Protein AF-A0A1Y4F2J7-F1 (afdb_monomer_lite)

Sequence (77 aa):
MSNRERAHQLLDKVPENKIIYILGILEGATIPEIEEVEPDKWDLKMIEEAKKENDGTTISFDELLKKEGLTYADLQD

Radius of gyration: 23.11 Å; chains: 1; bounding box: 61×29×44 Å

Secondary structure (DSSP, 8-state):
--HHHHHHHHHTTS-HHHHHHHHHHHHHHHS-----PPP-HHHHHHHHHHHHH--S----HHHHHHHHT--GGGG--

Foldseek 3Di:
DDPVVVVVVVLVVDDPVCVVVVVVVVVVVPPPPDPPDDQDPVRVVVVVVCVVPCPVDDDDPVVVCVVVVHDPVVVDD

pLDDT: mean 91.34, std 6.45, range [64.31, 96.88]

Structure (mmCIF, N/CA/C/O backbone):
data_AF-A0A1Y4F2J7-F1
#
_entry.id   AF-A0A1Y4F2J7-F1
#
loop_
_atom_site.group_PDB
_atom_site.id
_atom_site.type_symbol
_atom_site.label_atom_id
_atom_site.label_alt_id
_atom_site.label_comp_id
_atom_site.label_asym_id
_atom_site.label_entity_id
_atom_site.label_seq_id
_atom_site.pdbx_PDB_ins_code
_atom_site.Cartn_x
_atom_site.Cartn_y
_atom_site.Cartn_z
_atom_site.occupancy
_atom_site.B_iso_or_equiv
_atom_site.auth_seq_id
_atom_site.auth_comp_id
_atom_site.auth_asym_id
_atom_site.auth_atom_id
_atom_site.pdbx_PDB_model_num
ATOM 1 N N . MET A 1 1 ? 32.732 1.772 -11.015 1.00 71.75 1 MET A N 1
ATOM 2 C CA . MET A 1 1 ? 31.398 1.517 -11.587 1.00 71.75 1 MET A CA 1
ATOM 3 C C . MET A 1 1 ? 30.378 1.763 -10.495 1.00 71.75 1 MET A C 1
ATOM 5 O O . MET A 1 1 ? 30.513 1.188 -9.420 1.00 71.75 1 MET A O 1
ATOM 9 N N . SER A 1 2 ? 29.443 2.673 -10.728 1.00 94.88 2 SER A N 1
ATOM 10 C CA . SER A 1 2 ? 28.371 3.002 -9.788 1.00 94.88 2 SER A CA 1
ATOM 11 C C . SER A 1 2 ? 27.307 1.903 -9.774 1.00 94.88 2 SER A C 1
ATOM 13 O O . SER A 1 2 ? 27.070 1.243 -10.786 1.00 94.88 2 SER A O 1
ATOM 15 N N . ASN A 1 3 ? 26.609 1.744 -8.649 1.00 93.25 3 ASN A N 1
ATOM 16 C CA . ASN A 1 3 ? 25.444 0.860 -8.561 1.00 93.25 3 ASN A CA 1
ATOM 17 C C . ASN A 1 3 ? 24.377 1.213 -9.610 1.00 93.25 3 ASN A C 1
ATOM 19 O O . ASN A 1 3 ? 23.724 0.315 -10.133 1.00 93.25 3 ASN A O 1
ATOM 23 N N . ARG A 1 4 ? 24.260 2.496 -9.980 1.00 92.25 4 ARG A N 1
ATOM 24 C CA . ARG A 1 4 ? 23.349 2.956 -11.037 1.00 92.25 4 ARG A CA 1
ATOM 25 C C . ARG A 1 4 ? 23.747 2.418 -12.413 1.00 92.25 4 ARG A C 1
ATOM 27 O O . ARG A 1 4 ? 22.912 1.879 -13.125 1.00 92.25 4 ARG A O 1
ATOM 34 N N . GLU A 1 5 ? 25.030 2.499 -12.760 1.00 94.75 5 GLU A N 1
ATOM 35 C CA . GLU A 1 5 ? 25.555 1.959 -14.026 1.00 94.75 5 GLU A CA 1
ATOM 36 C C . GLU A 1 5 ? 25.372 0.438 -14.097 1.00 94.75 5 GLU A C 1
ATOM 38 O O . GLU A 1 5 ? 24.970 -0.101 -15.126 1.00 94.75 5 GLU A O 1
ATOM 43 N N . ARG A 1 6 ? 25.603 -0.257 -12.977 1.00 94.06 6 ARG A N 1
ATOM 44 C CA . ARG A 1 6 ? 25.375 -1.701 -12.866 1.00 94.06 6 ARG A CA 1
ATOM 45 C C . ARG A 1 6 ? 23.894 -2.067 -13.007 1.00 94.06 6 ARG A C 1
ATOM 47 O O . ARG A 1 6 ? 23.596 -3.091 -13.613 1.00 94.06 6 ARG A O 1
ATOM 54 N N . ALA A 1 7 ? 22.982 -1.258 -12.468 1.00 92.12 7 ALA A N 1
ATOM 55 C CA . ALA A 1 7 ? 21.542 -1.484 -12.585 1.00 92.12 7 ALA A CA 1
ATOM 56 C C . ALA A 1 7 ? 21.072 -1.399 -14.045 1.00 92.12 7 ALA A C 1
ATOM 58 O O . ALA A 1 7 ? 20.390 -2.310 -14.505 1.00 92.12 7 ALA A O 1
ATOM 59 N N . HIS A 1 8 ? 21.512 -0.387 -14.800 1.00 93.06 8 HIS A N 1
ATOM 60 C CA . HIS A 1 8 ? 21.193 -0.279 -16.230 1.00 93.06 8 HIS A CA 1
ATOM 61 C C . HIS A 1 8 ? 21.683 -1.497 -17.026 1.00 93.06 8 HIS A C 1
ATOM 63 O O . HIS A 1 8 ? 20.901 -2.119 -17.735 1.00 93.06 8 HIS A O 1
ATOM 69 N N . GLN A 1 9 ? 22.930 -1.930 -16.809 1.00 94.56 9 GLN A N 1
ATOM 70 C CA . GLN A 1 9 ? 23.469 -3.124 -17.477 1.00 94.56 9 GLN A CA 1
ATOM 71 C C . GLN A 1 9 ? 22.716 -4.420 -17.148 1.00 94.56 9 GLN A C 1
ATOM 73 O O . GLN A 1 9 ? 22.782 -5.381 -17.916 1.00 94.56 9 GLN A O 1
ATOM 78 N N . LEU A 1 10 ? 22.086 -4.499 -15.974 1.00 93.62 10 LEU A N 1
ATOM 79 C CA . LEU A 1 10 ? 21.252 -5.638 -15.606 1.00 93.62 10 LEU A CA 1
ATOM 80 C C . LEU A 1 10 ? 19.894 -5.556 -16.298 1.00 93.62 10 LEU A C 1
ATOM 82 O O . LEU A 1 10 ? 19.464 -6.567 -16.843 1.00 93.62 10 LEU A O 1
ATOM 86 N N . LEU A 1 11 ? 19.268 -4.376 -16.324 1.00 93.12 11 LEU A N 1
ATOM 87 C CA . LEU A 1 11 ? 17.993 -4.146 -17.008 1.00 93.12 11 LEU A CA 1
ATOM 88 C C . LEU A 1 11 ? 18.080 -4.484 -18.500 1.00 93.12 11 LEU A C 1
ATOM 90 O O . LEU A 1 11 ? 17.221 -5.207 -18.993 1.00 93.12 11 LEU A O 1
ATOM 94 N N . ASP A 1 12 ? 19.165 -4.099 -19.176 1.00 94.94 12 ASP A N 1
ATOM 95 C CA . ASP A 1 12 ? 19.389 -4.403 -20.601 1.00 94.94 12 ASP A CA 1
ATOM 96 C C . ASP A 1 12 ? 19.455 -5.911 -20.912 1.00 94.94 12 ASP A C 1
ATOM 98 O O . ASP A 1 12 ? 19.315 -6.331 -22.060 1.00 94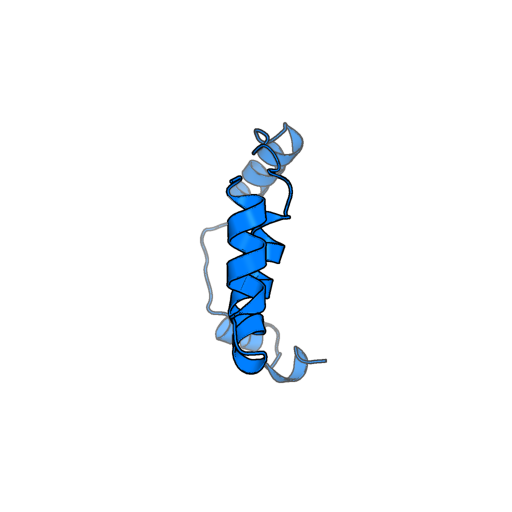.94 12 ASP A O 1
ATOM 102 N N . LYS A 1 13 ? 19.706 -6.751 -19.899 1.00 95.88 13 LYS A N 1
ATOM 103 C CA . LYS A 1 13 ? 19.791 -8.215 -20.037 1.00 95.88 13 LYS A CA 1
ATOM 104 C C . LYS A 1 13 ? 18.495 -8.926 -19.660 1.00 95.88 13 LYS A C 1
ATOM 106 O O . LYS A 1 13 ? 18.409 -10.144 -19.830 1.00 95.88 13 LYS A O 1
ATOM 111 N N . VAL A 1 14 ? 17.518 -8.217 -19.098 1.00 94.31 14 VAL A N 1
ATOM 112 C CA . VAL A 1 14 ? 16.254 -8.814 -18.669 1.00 94.31 14 VAL A CA 1
ATOM 113 C C . VAL A 1 14 ? 15.355 -9.007 -19.893 1.00 94.31 14 VAL A C 1
ATOM 115 O O . VAL A 1 14 ? 15.128 -8.061 -20.640 1.00 94.31 14 VAL A O 1
ATOM 118 N N . PRO A 1 15 ? 14.813 -10.218 -20.115 1.00 96.19 15 PRO A N 1
ATOM 119 C CA . PRO A 1 15 ? 13.817 -10.435 -21.157 1.00 96.19 15 PRO A CA 1
ATOM 120 C C . PRO A 1 15 ? 12.571 -9.569 -20.939 1.00 96.19 15 PRO A C 1
ATOM 122 O O . PRO A 1 15 ? 12.077 -9.490 -19.815 1.00 96.19 15 PRO A O 1
ATOM 125 N N . GLU A 1 16 ? 12.021 -9.002 -22.015 1.00 93.44 16 GLU A N 1
ATOM 126 C CA . GLU A 1 16 ? 10.887 -8.063 -21.974 1.00 93.44 16 GLU A CA 1
ATOM 127 C C . GLU A 1 16 ? 9.703 -8.574 -21.135 1.00 93.44 16 GLU A C 1
ATOM 129 O O . GLU A 1 16 ? 9.180 -7.873 -20.273 1.00 93.44 16 GLU A O 1
ATOM 134 N N . ASN A 1 17 ? 9.338 -9.852 -21.282 1.00 94.94 17 ASN A N 1
ATOM 135 C CA . ASN A 1 17 ? 8.233 -10.469 -20.540 1.00 94.94 17 ASN A CA 1
ATOM 136 C C . ASN A 1 17 ? 8.447 -10.549 -19.015 1.00 94.94 17 ASN A C 1
ATOM 138 O O . ASN A 1 17 ? 7.534 -10.936 -18.289 1.00 94.94 17 ASN A O 1
ATOM 142 N N . LYS A 1 18 ? 9.650 -10.232 -18.525 1.00 92.81 18 LYS A N 1
ATOM 143 C CA . LYS A 1 18 ? 10.003 -10.188 -17.101 1.00 92.81 18 LYS A CA 1
ATOM 144 C C . LYS A 1 18 ? 10.219 -8.770 -16.576 1.00 92.81 18 LYS A C 1
ATOM 146 O O . LYS A 1 18 ? 10.322 -8.610 -15.362 1.00 92.81 18 LYS A O 1
ATOM 151 N N . ILE A 1 19 ? 10.258 -7.757 -17.444 1.00 94.06 19 ILE A N 1
ATOM 152 C CA . ILE A 1 19 ? 10.449 -6.353 -17.048 1.00 94.06 19 ILE A CA 1
ATOM 153 C C . ILE A 1 19 ? 9.340 -5.893 -16.098 1.00 94.06 19 ILE A C 1
ATOM 155 O O . ILE A 1 19 ? 9.619 -5.178 -15.137 1.00 94.06 19 ILE A O 1
ATOM 159 N N . ILE A 1 20 ? 8.111 -6.388 -16.282 1.00 93.50 20 ILE A N 1
ATOM 160 C CA . ILE A 1 20 ? 6.960 -6.045 -15.435 1.00 93.50 20 ILE A CA 1
ATOM 161 C C . ILE A 1 20 ? 7.194 -6.318 -13.939 1.00 93.50 20 ILE A C 1
ATOM 163 O O . ILE A 1 20 ? 6.737 -5.552 -13.098 1.00 93.50 20 ILE A O 1
ATOM 167 N N . TYR A 1 21 ? 7.968 -7.352 -13.590 1.00 89.75 21 TYR A N 1
ATOM 168 C CA . TYR A 1 21 ? 8.294 -7.663 -12.193 1.00 89.75 21 TYR A CA 1
ATOM 169 C C . TYR A 1 21 ? 9.254 -6.650 -11.561 1.00 89.75 21 TYR A C 1
ATOM 171 O O . TYR A 1 21 ? 9.326 -6.544 -10.340 1.00 89.75 21 TYR A O 1
ATOM 179 N N . ILE A 1 22 ? 10.017 -5.934 -12.386 1.00 92.62 22 ILE A N 1
ATOM 180 C CA . ILE A 1 22 ? 11.026 -4.969 -11.949 1.00 92.62 22 ILE A CA 1
ATOM 181 C C . ILE A 1 22 ? 10.438 -3.559 -11.920 1.00 92.62 22 ILE A C 1
ATOM 183 O O . ILE A 1 22 ? 10.797 -2.781 -11.039 1.00 92.62 22 ILE A O 1
ATOM 187 N N . LEU A 1 23 ? 9.514 -3.245 -12.835 1.00 91.94 23 LEU A N 1
ATOM 188 C CA . LEU A 1 23 ? 8.866 -1.935 -12.905 1.00 91.94 23 LEU A CA 1
ATOM 189 C C . LEU A 1 23 ? 8.239 -1.535 -11.570 1.00 91.94 23 LEU A C 1
ATOM 191 O O . LEU A 1 23 ? 8.610 -0.494 -11.046 1.00 91.94 23 LEU A O 1
ATOM 195 N N . GLY A 1 24 ? 7.424 -2.396 -10.954 1.00 88.12 24 GLY A N 1
ATOM 196 C CA . GLY A 1 24 ? 6.792 -2.070 -9.669 1.00 88.12 24 GLY A CA 1
ATOM 197 C C . GLY A 1 24 ? 7.791 -1.816 -8.531 1.00 88.12 24 GLY A C 1
ATOM 198 O O . GLY A 1 24 ? 7.555 -0.977 -7.665 1.00 88.12 24 GLY A O 1
ATOM 199 N N . ILE A 1 25 ? 8.948 -2.491 -8.547 1.00 90.56 25 ILE A N 1
ATOM 200 C CA . ILE A 1 25 ? 10.017 -2.259 -7.563 1.00 90.56 25 ILE A CA 1
ATOM 201 C C . ILE A 1 25 ? 10.665 -0.890 -7.794 1.00 90.56 25 ILE A C 1
ATOM 203 O O . ILE A 1 25 ? 10.922 -0.163 -6.836 1.00 90.56 25 ILE A O 1
ATOM 207 N N . LEU A 1 26 ? 10.935 -0.533 -9.052 1.00 91.69 26 LEU A N 1
ATOM 208 C CA . LEU A 1 26 ? 11.524 0.760 -9.399 1.00 91.69 26 LEU A CA 1
ATOM 209 C C . LEU A 1 26 ? 10.546 1.906 -9.131 1.00 91.69 26 LEU A C 1
ATOM 211 O O . LEU A 1 26 ? 10.953 2.906 -8.553 1.00 91.69 26 LEU A O 1
ATOM 215 N N . GLU A 1 27 ? 9.272 1.742 -9.488 1.00 90.12 27 GLU A N 1
ATOM 216 C CA . GLU A 1 27 ? 8.197 2.690 -9.184 1.00 90.12 27 GLU A CA 1
ATOM 217 C C . GLU A 1 27 ? 8.097 2.921 -7.674 1.00 90.12 27 GLU A C 1
ATOM 219 O O . GLU A 1 27 ? 8.160 4.066 -7.230 1.00 90.12 27 GLU A O 1
ATOM 224 N N . GLY A 1 28 ? 8.074 1.853 -6.871 1.00 87.88 28 GLY A N 1
ATOM 225 C CA . GLY A 1 28 ? 8.087 1.951 -5.410 1.00 87.88 28 GLY A CA 1
ATOM 226 C C . GLY A 1 28 ? 9.323 2.671 -4.864 1.00 87.88 28 GLY A C 1
ATOM 227 O O . GLY A 1 28 ? 9.202 3.541 -4.012 1.00 87.88 28 GLY A O 1
ATOM 228 N N . ALA A 1 29 ? 10.510 2.375 -5.399 1.00 88.62 29 ALA A N 1
ATOM 229 C CA . ALA A 1 29 ? 11.753 3.040 -5.001 1.00 88.62 29 ALA A CA 1
ATOM 230 C C . ALA A 1 29 ? 11.844 4.514 -5.444 1.00 88.62 29 ALA A C 1
ATOM 232 O O . ALA A 1 29 ? 12.726 5.235 -4.981 1.00 88.62 29 ALA A O 1
ATOM 233 N N . THR A 1 30 ? 10.979 4.960 -6.362 1.00 88.00 30 THR A N 1
ATOM 234 C CA . THR A 1 30 ? 10.886 6.372 -6.770 1.00 88.00 30 THR A CA 1
ATOM 235 C C . THR A 1 30 ? 9.922 7.180 -5.913 1.00 88.00 30 THR A C 1
ATOM 237 O O . THR A 1 30 ? 9.934 8.409 -6.002 1.00 88.00 30 THR A O 1
ATOM 240 N N . ILE A 1 31 ? 9.107 6.516 -5.085 1.00 87.38 31 ILE A N 1
ATOM 241 C CA . ILE A 1 31 ? 8.263 7.192 -4.104 1.00 87.38 31 ILE A CA 1
ATOM 242 C C . ILE A 1 31 ? 9.210 7.931 -3.152 1.00 87.38 31 ILE A C 1
ATOM 244 O O . ILE A 1 31 ? 10.088 7.294 -2.565 1.00 87.38 31 ILE A O 1
ATOM 248 N N . PRO A 1 32 ? 9.087 9.264 -3.022 1.00 83.44 32 PRO A N 1
ATOM 249 C CA . PRO A 1 32 ? 9.886 10.009 -2.065 1.00 83.44 32 PRO A CA 1
ATOM 250 C C . PRO A 1 32 ? 9.706 9.399 -0.680 1.00 83.44 32 PRO A C 1
ATOM 252 O O . PRO A 1 32 ? 8.584 9.056 -0.308 1.00 83.44 32 PRO A O 1
ATOM 255 N N . GLU A 1 33 ? 10.788 9.288 0.088 1.00 77.25 33 GLU A N 1
ATOM 256 C CA . GLU A 1 33 ? 10.659 9.040 1.520 1.00 77.25 33 GLU A CA 1
ATOM 257 C C . GLU A 1 33 ? 9.888 10.227 2.107 1.00 77.25 33 GLU A C 1
ATOM 259 O O . GLU A 1 33 ? 10.419 11.326 2.269 1.00 77.25 33 GLU A O 1
ATOM 264 N N . ILE A 1 34 ? 8.588 10.034 2.314 1.00 73.25 34 ILE A N 1
ATOM 265 C CA . ILE A 1 34 ? 7.775 10.955 3.088 1.00 73.25 34 ILE A CA 1
ATOM 266 C C . ILE A 1 34 ? 8.195 10.685 4.525 1.00 73.25 34 ILE A C 1
ATOM 268 O O . ILE A 1 34 ? 8.027 9.563 5.006 1.00 73.25 34 ILE A O 1
ATOM 272 N N . GLU A 1 35 ? 8.797 11.678 5.179 1.00 75.44 35 GLU A N 1
ATOM 273 C CA . GLU A 1 35 ? 9.055 11.583 6.612 1.00 75.44 35 GLU A CA 1
ATOM 274 C C . GLU A 1 35 ? 7.732 11.248 7.301 1.00 75.44 35 GLU A C 1
ATOM 276 O O . GLU A 1 35 ? 6.720 11.912 7.069 1.00 75.44 35 GLU A O 1
ATOM 281 N N . GLU A 1 36 ? 7.729 10.187 8.106 1.00 73.06 36 GLU A N 1
ATOM 282 C CA . GLU A 1 36 ? 6.610 9.906 8.993 1.00 73.06 36 GLU A CA 1
ATOM 283 C C . GLU A 1 36 ? 6.479 11.110 9.930 1.00 73.06 36 GLU A C 1
ATOM 285 O O . GLU A 1 36 ? 7.335 11.354 10.782 1.00 73.06 36 GLU A O 1
ATOM 290 N N . VAL A 1 37 ? 5.460 11.933 9.690 1.00 79.44 37 VAL A N 1
ATOM 291 C CA . VAL A 1 37 ? 5.207 13.124 10.495 1.00 79.44 37 VAL A CA 1
ATOM 292 C C . VAL A 1 37 ? 4.403 12.690 11.709 1.00 79.44 37 VAL A C 1
ATOM 294 O O . VAL A 1 37 ? 3.400 11.989 11.577 1.00 79.44 37 VAL A O 1
ATOM 297 N N . GLU A 1 38 ? 4.841 13.120 12.890 1.00 87.31 38 GLU A N 1
ATOM 298 C CA . GLU A 1 38 ? 4.062 12.952 14.115 1.00 87.31 38 GLU A CA 1
ATOM 299 C C . GLU A 1 38 ? 2.643 13.518 13.917 1.00 87.31 38 GLU A C 1
ATOM 301 O O . GLU A 1 38 ? 2.519 14.640 13.408 1.00 87.31 38 GLU A O 1
ATOM 306 N N . PRO A 1 39 ? 1.585 12.789 14.327 1.00 87.62 39 PRO A N 1
ATOM 307 C CA . PRO A 1 39 ? 0.210 13.253 14.209 1.00 87.62 39 PRO A CA 1
ATOM 308 C C . PRO A 1 39 ? 0.047 14.649 14.804 1.00 87.62 39 PRO A C 1
ATOM 310 O O . PRO A 1 39 ? 0.450 14.914 15.944 1.00 87.62 39 PRO A O 1
ATOM 313 N N . ASP A 1 40 ? -0.563 15.554 14.048 1.00 91.00 40 ASP A N 1
ATOM 314 C CA . ASP A 1 40 ? -0.816 16.894 14.538 1.00 91.00 40 ASP A CA 1
ATOM 315 C C . ASP A 1 40 ? -2.003 16.912 15.526 1.00 91.00 40 ASP A C 1
ATOM 317 O O . ASP A 1 40 ? -2.610 15.896 15.882 1.00 91.00 40 ASP A O 1
ATOM 321 N N . LYS A 1 41 ? -2.351 18.097 16.038 1.00 95.56 41 LYS A N 1
ATOM 322 C CA . LYS A 1 41 ? -3.468 18.224 16.990 1.00 95.56 41 LYS A CA 1
ATOM 323 C C . LYS A 1 41 ? -4.808 17.796 16.395 1.00 95.56 41 LYS A C 1
ATOM 325 O O . LYS A 1 41 ? -5.688 17.375 17.146 1.00 95.56 41 LYS A O 1
ATOM 330 N N . TRP A 1 42 ? -4.993 17.992 15.097 1.00 94.00 42 TRP A N 1
ATOM 331 C CA . TRP A 1 42 ? -6.214 17.622 14.406 1.00 94.00 42 TRP A CA 1
ATOM 332 C C . TRP A 1 42 ? -6.282 16.104 14.228 1.00 94.00 42 TRP A C 1
ATOM 334 O O . TRP A 1 42 ? -7.307 15.517 14.572 1.00 94.00 42 TRP A O 1
ATOM 344 N N . ASP A 1 43 ? -5.176 15.462 13.854 1.00 93.44 43 ASP A N 1
ATOM 345 C CA . ASP A 1 43 ? -5.068 14.003 13.764 1.00 93.44 43 ASP A CA 1
ATOM 346 C C . ASP A 1 43 ? -5.363 13.331 15.112 1.00 93.44 43 ASP A C 1
ATOM 348 O O . ASP A 1 43 ? -6.204 12.434 15.213 1.00 93.44 43 ASP A O 1
ATOM 352 N N . LEU A 1 44 ? -4.726 13.812 16.186 1.00 96.62 44 LEU A N 1
ATOM 353 C CA . LEU A 1 44 ? -4.946 13.300 17.541 1.00 96.62 44 LEU A CA 1
ATOM 354 C C . LEU A 1 44 ? -6.402 13.459 17.983 1.00 96.62 44 LEU A C 1
ATOM 356 O O . LEU A 1 44 ? -6.956 12.558 18.617 1.00 96.62 44 LEU A O 1
ATOM 360 N N . LYS A 1 45 ? -7.032 14.583 17.626 1.00 96.88 45 LYS A N 1
ATOM 361 C CA . LYS A 1 45 ? -8.445 14.828 17.913 1.00 96.88 45 LYS A CA 1
ATOM 362 C C . LYS A 1 45 ? -9.340 13.838 17.167 1.00 96.88 45 LYS A C 1
ATOM 364 O O . LYS A 1 45 ? -10.224 13.264 17.796 1.00 96.88 45 LYS A O 1
ATOM 369 N N . MET A 1 46 ? -9.092 13.591 15.880 1.00 95.75 46 MET A N 1
ATOM 370 C CA . MET A 1 46 ? -9.868 12.613 15.109 1.00 95.75 46 MET A CA 1
ATOM 371 C C . MET A 1 46 ? -9.730 11.198 15.676 1.00 95.75 46 MET A C 1
ATOM 373 O O . MET A 1 46 ? -10.718 10.477 15.785 1.00 95.75 46 MET A O 1
ATOM 377 N N . ILE A 1 47 ? -8.526 10.808 16.106 1.00 95.12 47 ILE A N 1
ATOM 378 C CA . ILE A 1 47 ? -8.298 9.518 16.771 1.00 95.12 47 ILE A CA 1
ATOM 379 C C . ILE A 1 47 ? -9.075 9.434 18.092 1.00 95.12 47 ILE A C 1
ATOM 381 O O . ILE A 1 47 ? -9.636 8.385 18.413 1.00 95.12 47 ILE A O 1
ATOM 385 N N . GLU A 1 48 ? -9.102 10.507 18.886 1.00 96.19 48 GLU A N 1
ATOM 386 C CA . GLU A 1 48 ? -9.855 10.548 20.143 1.00 96.19 48 GLU A CA 1
ATOM 387 C C . GLU A 1 48 ? -11.371 10.463 19.906 1.00 96.19 48 GLU A C 1
ATOM 389 O O . GLU A 1 48 ? -12.062 9.738 20.621 1.00 96.19 48 GLU A O 1
ATOM 394 N N . GLU 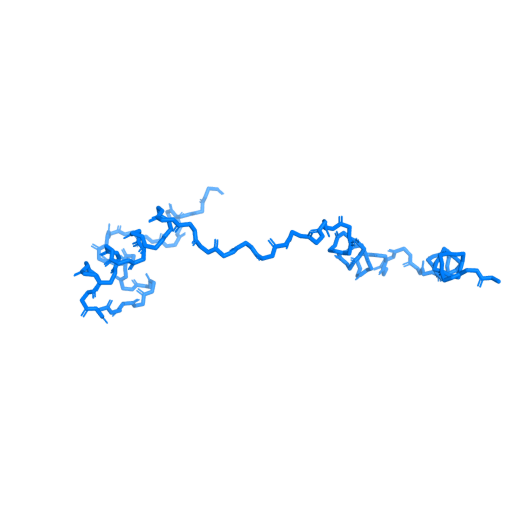A 1 49 ? -11.885 11.169 18.899 1.00 96.56 49 GLU A N 1
ATOM 395 C CA . GLU A 1 49 ? -13.295 11.125 18.494 1.00 96.56 49 GLU A CA 1
ATOM 396 C C . GLU A 1 49 ? -13.682 9.724 18.011 1.00 96.56 49 GLU A C 1
ATOM 398 O O . GLU A 1 49 ? -14.610 9.125 18.556 1.00 96.56 49 GLU A O 1
ATOM 403 N N . ALA A 1 50 ? 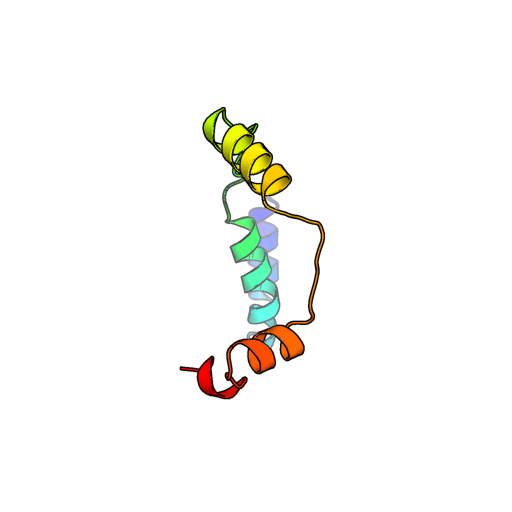-12.890 9.129 17.116 1.00 94.25 50 ALA A N 1
ATOM 404 C CA . ALA A 1 50 ? -13.108 7.766 16.644 1.00 94.25 50 ALA A CA 1
ATOM 405 C C . ALA A 1 50 ? -13.112 6.743 17.792 1.00 94.25 50 ALA A C 1
ATOM 407 O O . ALA A 1 50 ? -13.918 5.819 17.792 1.00 94.25 50 ALA A O 1
ATOM 408 N N . LYS A 1 51 ? -12.256 6.910 18.810 1.00 94.31 51 LYS A N 1
ATOM 409 C CA . LYS A 1 51 ? -12.243 6.043 20.005 1.00 94.31 51 LYS A CA 1
ATOM 410 C C . LYS A 1 51 ? -13.480 6.195 20.891 1.00 94.31 51 LYS A C 1
ATOM 412 O O . LYS A 1 51 ? -13.805 5.255 21.607 1.00 94.31 51 LYS A O 1
ATOM 417 N N . LYS A 1 52 ? -14.131 7.361 20.896 1.00 95.06 52 LYS A N 1
ATOM 418 C CA . LYS A 1 52 ? -15.379 7.587 21.646 1.00 95.06 52 LYS A CA 1
ATOM 419 C C . LYS A 1 52 ? -16.584 6.993 20.926 1.00 95.06 52 LYS A C 1
ATOM 421 O O . LYS A 1 52 ? -17.491 6.501 21.587 1.00 95.06 52 LYS A O 1
ATOM 426 N N . GLU A 1 53 ? -16.595 7.074 19.599 1.00 94.00 53 GLU A N 1
ATOM 427 C CA . GLU A 1 53 ? -17.699 6.598 18.760 1.00 94.00 53 GLU A CA 1
ATOM 428 C C . GLU A 1 53 ? -17.630 5.094 18.485 1.00 94.00 53 GLU A C 1
ATOM 430 O O . GLU A 1 53 ? -18.663 4.442 18.354 1.00 94.00 53 GLU A O 1
ATOM 435 N N . ASN A 1 54 ? -16.423 4.531 18.415 1.00 92.44 54 ASN A N 1
ATOM 436 C CA . ASN A 1 54 ? -16.222 3.108 18.190 1.00 92.44 54 ASN A CA 1
ATOM 437 C C . ASN A 1 54 ? -16.527 2.310 19.466 1.00 92.44 54 ASN A C 1
ATOM 439 O O . ASN A 1 54 ? -15.708 2.227 20.382 1.00 92.44 54 ASN A O 1
ATOM 443 N N . ASP A 1 55 ? -17.699 1.679 19.495 1.00 92.19 55 ASP A N 1
ATOM 444 C CA . ASP A 1 55 ? -18.154 0.794 20.573 1.00 92.19 55 ASP A CA 1
ATOM 445 C C . ASP A 1 55 ? -17.504 -0.607 20.549 1.00 92.19 55 ASP A C 1
ATOM 447 O O . ASP A 1 55 ? -17.812 -1.458 21.386 1.00 92.19 55 ASP A O 1
ATOM 451 N N . GLY A 1 56 ? -16.579 -0.849 19.615 1.00 92.31 56 GLY A N 1
ATOM 452 C CA . GLY A 1 56 ? -15.873 -2.115 19.436 1.00 92.31 56 GLY A CA 1
ATOM 453 C C . GLY A 1 56 ? -16.657 -3.159 18.641 1.00 92.31 56 GLY A C 1
ATOM 454 O O . GLY A 1 56 ? -16.148 -4.264 18.429 1.00 92.31 56 GLY A O 1
ATOM 455 N N . THR A 1 57 ? -17.868 -2.842 18.181 1.00 93.00 57 THR A N 1
ATOM 456 C CA . THR A 1 57 ? -18.650 -3.738 17.331 1.00 93.00 57 THR A CA 1
ATOM 457 C C . THR A 1 57 ? -17.959 -3.905 15.985 1.00 93.00 57 THR A C 1
ATOM 459 O O . THR A 1 57 ? -17.648 -2.941 15.288 1.00 93.00 57 THR A O 1
ATOM 462 N N . THR A 1 58 ? -17.754 -5.156 15.585 1.00 94.12 58 THR A N 1
ATOM 463 C CA . THR A 1 58 ? -17.254 -5.503 14.255 1.00 94.12 58 THR A CA 1
ATOM 464 C C . THR A 1 58 ? -18.263 -6.409 13.566 1.00 94.12 58 THR A C 1
ATOM 466 O O . THR A 1 58 ? -18.912 -7.233 14.209 1.00 94.12 58 THR A O 1
ATOM 469 N N . ILE A 1 59 ? -18.415 -6.234 12.257 1.00 94.81 59 ILE A N 1
ATOM 470 C CA . ILE A 1 59 ? -19.207 -7.110 11.393 1.00 94.81 59 ILE A CA 1
ATOM 471 C C . ILE A 1 59 ? -18.360 -7.479 10.184 1.00 94.81 59 ILE A C 1
ATOM 473 O O . ILE A 1 59 ? -17.457 -6.733 9.792 1.00 94.81 59 ILE A O 1
ATOM 477 N N . SER A 1 60 ? -18.638 -8.631 9.590 1.00 96.75 60 SER A N 1
ATOM 478 C CA . SER A 1 60 ? -18.029 -8.987 8.313 1.00 96.75 60 SER A CA 1
ATOM 479 C C . SER A 1 60 ? -18.540 -8.074 7.200 1.00 96.75 60 SER A C 1
ATOM 481 O O . SER A 1 60 ? -19.633 -7.506 7.276 1.00 96.75 60 SER A O 1
ATOM 483 N N . PHE A 1 61 ? -17.762 -7.962 6.125 1.00 94.94 61 PHE A N 1
ATOM 484 C CA . PHE A 1 61 ? -18.187 -7.198 4.956 1.00 94.94 61 PHE A CA 1
ATOM 485 C C . PHE A 1 61 ? -19.489 -7.757 4.352 1.00 94.94 61 PHE A C 1
ATOM 487 O O . PHE A 1 61 ? -20.385 -6.993 4.009 1.00 9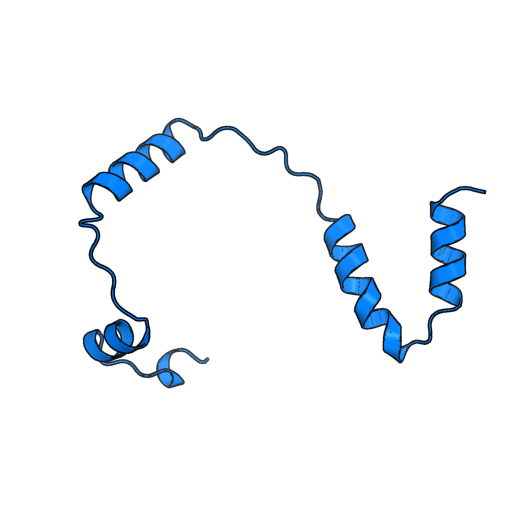4.94 61 PHE A O 1
ATOM 494 N N . ASP A 1 62 ? -19.660 -9.083 4.340 1.00 95.69 62 ASP A N 1
ATOM 495 C CA . ASP A 1 62 ? -20.900 -9.736 3.897 1.00 95.69 62 ASP A CA 1
ATOM 496 C C . ASP A 1 62 ? -22.120 -9.345 4.743 1.00 95.69 62 ASP A C 1
ATOM 498 O O . ASP A 1 62 ? -23.221 -9.169 4.217 1.00 95.69 62 ASP A O 1
ATOM 502 N N . GLU A 1 63 ? -21.956 -9.237 6.063 1.00 95.94 63 GLU A N 1
ATOM 503 C CA . GLU A 1 63 ? -23.024 -8.808 6.971 1.00 95.94 63 GLU A CA 1
ATOM 504 C C . GLU A 1 63 ? -23.363 -7.332 6.788 1.00 95.94 63 GLU A C 1
ATOM 506 O O . GLU A 1 63 ? -24.543 -6.984 6.822 1.00 95.94 63 GLU A O 1
ATOM 511 N N . LEU A 1 64 ? -22.359 -6.484 6.542 1.00 95.56 64 LEU A N 1
ATOM 512 C CA . LEU A 1 64 ? -22.568 -5.077 6.205 1.00 95.56 64 LEU A CA 1
ATOM 513 C C . LEU A 1 64 ? -23.399 -4.947 4.924 1.00 95.56 64 LEU A C 1
ATOM 515 O O . LEU A 1 64 ? -24.415 -4.261 4.931 1.00 95.56 64 LEU A O 1
ATOM 519 N N . LEU A 1 65 ? -23.031 -5.658 3.856 1.00 96.19 65 LEU A N 1
ATOM 520 C CA . LEU A 1 65 ? -23.777 -5.627 2.595 1.00 96.19 65 LEU A CA 1
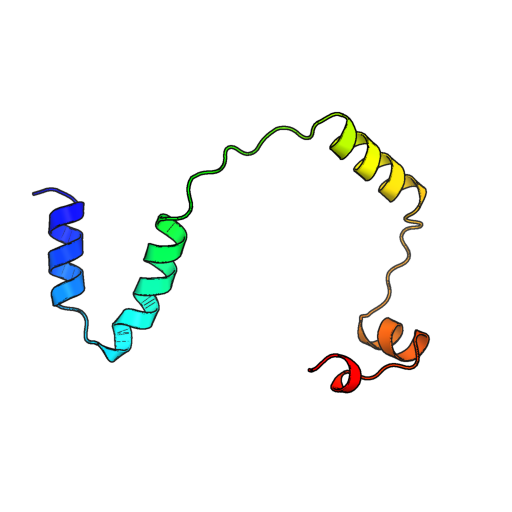ATOM 521 C C . LEU A 1 65 ? -25.224 -6.078 2.782 1.00 96.19 65 LEU A C 1
ATOM 523 O O . LEU A 1 65 ? -26.148 -5.385 2.364 1.00 96.19 65 LEU A O 1
ATOM 527 N N . LYS A 1 66 ? -25.441 -7.188 3.495 1.00 95.50 66 LYS A N 1
ATOM 528 C CA . LYS A 1 66 ? -26.793 -7.668 3.815 1.00 95.50 66 LYS A CA 1
ATOM 529 C C . LYS A 1 66 ? -27.598 -6.650 4.620 1.00 95.50 66 LYS A C 1
ATOM 531 O O . LYS A 1 66 ? -28.782 -6.477 4.342 1.00 95.50 66 LYS A O 1
ATOM 536 N N . LYS A 1 67 ? -26.981 -6.002 5.611 1.00 94.50 67 LYS A N 1
ATOM 537 C CA . LYS A 1 67 ? -27.624 -4.984 6.453 1.00 94.50 67 LYS A CA 1
ATOM 538 C C . LYS A 1 67 ? -28.070 -3.776 5.630 1.00 94.50 67 LYS A C 1
ATOM 540 O O . LYS A 1 67 ? -29.182 -3.297 5.826 1.00 94.50 67 LYS A O 1
ATOM 545 N N . GLU A 1 68 ? -27.228 -3.329 4.707 1.00 95.75 68 GLU A N 1
ATOM 546 C CA . GLU A 1 68 ? -27.500 -2.175 3.846 1.00 95.75 68 GLU A CA 1
ATOM 547 C C . GLU A 1 68 ? -28.341 -2.537 2.604 1.00 95.75 68 GLU A C 1
ATOM 549 O O . GLU A 1 68 ? -28.678 -1.667 1.806 1.00 95.75 68 GLU A O 1
ATOM 554 N N . GLY A 1 69 ? -28.724 -3.811 2.437 1.00 95.88 69 GLY A N 1
ATOM 555 C CA . GLY A 1 69 ? -29.530 -4.275 1.304 1.00 95.88 69 GLY A CA 1
ATOM 556 C C . GLY A 1 69 ? -28.772 -4.302 -0.026 1.00 95.88 69 GLY A C 1
ATOM 557 O O . GLY A 1 69 ? -29.393 -4.216 -1.082 1.00 95.88 69 GLY A O 1
ATOM 558 N N . LEU A 1 70 ? -27.446 -4.416 0.035 1.00 96.00 70 LEU A N 1
ATOM 559 C CA . LEU A 1 70 ? -26.533 -4.396 -1.102 1.00 96.00 70 LEU A CA 1
ATOM 560 C C . LEU A 1 70 ? -25.976 -5.786 -1.412 1.00 96.00 70 LEU A C 1
ATOM 562 O O . LEU A 1 70 ? -25.937 -6.694 -0.575 1.00 96.00 70 LEU A O 1
ATOM 566 N N . THR A 1 71 ? -25.477 -5.929 -2.632 1.00 94.62 71 THR A N 1
ATOM 567 C CA . THR A 1 71 ? -24.704 -7.071 -3.106 1.00 94.62 71 THR A CA 1
ATOM 568 C C . THR A 1 71 ? -23.345 -6.617 -3.628 1.00 94.62 71 THR A C 1
ATOM 570 O O . THR A 1 71 ? -23.120 -5.443 -3.910 1.00 94.62 71 THR A O 1
ATOM 573 N N . TYR A 1 72 ? -22.422 -7.562 -3.812 1.00 93.06 72 TYR A N 1
ATOM 574 C CA . TYR A 1 72 ? -21.127 -7.270 -4.433 1.00 93.06 72 TYR A CA 1
ATOM 575 C C . TYR A 1 72 ? -21.241 -6.688 -5.848 1.00 93.06 72 TYR A C 1
ATOM 577 O O . TYR A 1 72 ? -20.354 -5.950 -6.262 1.00 93.06 72 TYR A O 1
ATOM 585 N N . ALA A 1 73 ? -22.306 -7.019 -6.583 1.00 92.81 73 ALA A N 1
ATOM 586 C CA . ALA A 1 73 ? -22.529 -6.489 -7.923 1.00 92.81 73 ALA A CA 1
ATOM 587 C C . ALA A 1 73 ? -22.850 -4.987 -7.899 1.00 92.81 73 ALA A C 1
ATOM 589 O O . ALA A 1 73 ? -22.485 -4.284 -8.831 1.00 92.81 73 ALA A O 1
ATOM 590 N N . ASP A 1 74 ? -23.459 -4.489 -6.819 1.00 92.44 74 ASP A N 1
ATOM 591 C CA . ASP A 1 74 ? -23.798 -3.068 -6.662 1.00 92.44 74 ASP A CA 1
ATOM 592 C C . ASP A 1 74 ? -22.569 -2.189 -6.362 1.00 92.44 74 ASP A C 1
ATOM 594 O O . ASP A 1 74 ? -22.664 -0.966 -6.371 1.00 92.44 74 ASP A O 1
ATOM 598 N N . LEU A 1 75 ? -21.417 -2.803 -6.067 1.00 90.56 75 LEU A N 1
ATOM 599 C CA . LEU A 1 75 ? -20.157 -2.116 -5.763 1.00 90.56 75 LEU A CA 1
ATOM 600 C C . LEU A 1 75 ? -19.189 -2.046 -6.948 1.00 90.56 75 LEU A C 1
ATOM 602 O O . LEU A 1 75 ? -18.132 -1.426 -6.835 1.00 90.56 75 LEU A O 1
ATOM 606 N N . GLN A 1 76 ? -19.4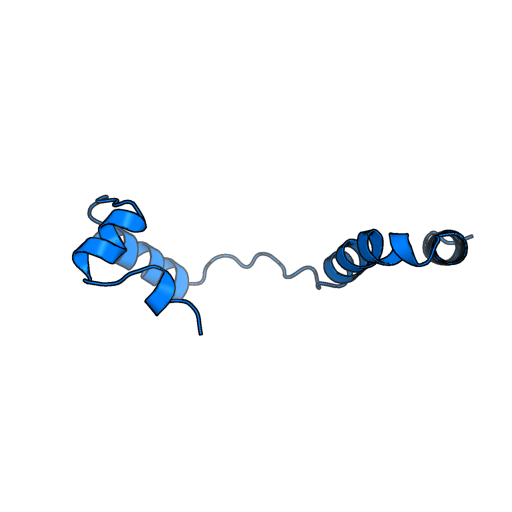91 -2.751 -8.034 1.00 84.12 76 GLN A N 1
ATOM 607 C CA . GLN A 1 76 ? -18.633 -2.826 -9.209 1.00 84.12 76 GLN A CA 1
ATOM 608 C C . GLN A 1 76 ? -19.244 -1.953 -10.307 1.00 84.12 76 GLN A C 1
ATOM 610 O O . GLN A 1 76 ? -20.212 -2.367 -10.941 1.00 84.12 76 GLN A O 1
ATOM 615 N N . ASP A 1 77 ? -18.679 -0.758 -10.499 1.00 64.31 77 ASP A N 1
ATOM 616 C CA . ASP A 1 77 ? -18.845 0.030 -11.731 1.00 64.31 77 ASP A CA 1
ATOM 617 C C . ASP A 1 77 ? -18.018 -0.575 -12.881 1.00 64.31 77 ASP A C 1
ATOM 619 O O . ASP A 1 77 ? -16.842 -0.953 -12.641 1.00 64.31 77 ASP A O 1
#